Protein AF-A0A2V7TI11-F1 (afdb_monomer_lite)

Sequence (103 aa):
MHWWLPLKASTFTGPIDGLFVAILIITGIAFVLVEVGLIWFIVKYRARPGRKAFYTHGNTQAEVIWTAIPAVTMVALGLISNHYWVQIKGRNSVPPNAYPIAI

Secondary structure (DSSP, 8-state):
--SSS----STTHHHHHHHHHHHHHHHHHHHHHHHHHHHHHHHHS---TT-PPPP----HHHHHHHHHHHHHHHHHHHHHHHHHHHHHHSGGGS-TTPPP---

Structure (mmCIF, N/CA/C/O backbone):
data_AF-A0A2V7TI11-F1
#
_entry.id   AF-A0A2V7TI11-F1
#
loop_
_atom_site.group_PDB
_atom_site.id
_atom_site.type_symbol
_atom_site.label_atom_id
_atom_site.label_alt_id
_atom_site.label_comp_id
_atom_site.label_asym_id
_atom_site.label_entity_id
_atom_site.label_seq_id
_atom_site.pdbx_PDB_ins_code
_atom_site.Cartn_x
_atom_site.Cartn_y
_atom_site.Cartn_z
_atom_site.occupancy
_atom_site.B_iso_or_equiv
_atom_site.auth_seq_id
_atom_site.auth_comp_id
_atom_site.auth_asym_id
_atom_site.auth_atom_id
_atom_site.pdbx_PDB_model_num
ATOM 1 N N . MET A 1 1 ? -11.581 -9.771 -27.885 1.00 49.06 1 MET A N 1
ATOM 2 C CA . MET A 1 1 ? -11.692 -8.645 -26.934 1.00 49.06 1 MET A CA 1
ATOM 3 C C . MET A 1 1 ? -11.121 -9.105 -25.605 1.00 49.06 1 MET A C 1
ATOM 5 O O . MET A 1 1 ? -11.512 -10.174 -25.156 1.00 49.06 1 MET A O 1
ATOM 9 N N . HIS A 1 2 ? -10.174 -8.368 -25.023 1.00 68.69 2 HIS A N 1
ATOM 10 C CA . HIS A 1 2 ? -9.703 -8.626 -23.659 1.00 68.69 2 HIS A CA 1
ATOM 11 C C . HIS A 1 2 ? -10.448 -7.686 -22.708 1.00 68.69 2 HIS A C 1
ATOM 13 O O . HIS A 1 2 ? -10.502 -6.487 -22.954 1.00 68.69 2 HIS A O 1
ATOM 19 N N . TRP A 1 3 ? -11.051 -8.243 -21.658 1.00 79.56 3 TRP A N 1
ATOM 20 C CA . TRP A 1 3 ? -11.857 -7.512 -20.666 1.00 79.56 3 TRP A CA 1
ATOM 21 C C . TRP A 1 3 ? -11.004 -6.766 -19.622 1.00 79.56 3 TRP A C 1
ATOM 23 O O . TRP A 1 3 ? -11.508 -5.910 -18.907 1.00 79.56 3 TRP A O 1
ATOM 33 N N . TRP A 1 4 ? -9.714 -7.094 -19.533 1.00 83.44 4 TRP A N 1
ATOM 34 C CA . TRP A 1 4 ? -8.870 -6.740 -18.394 1.00 83.44 4 TRP A CA 1
ATOM 35 C C . TRP A 1 4 ? -7.777 -5.722 -18.745 1.00 83.44 4 TRP A C 1
ATOM 37 O O . TRP A 1 4 ? -7.865 -4.559 -18.371 1.00 83.44 4 TRP A O 1
ATOM 47 N N . LEU A 1 5 ? -6.753 -6.149 -19.488 1.00 87.62 5 LEU A N 1
ATOM 48 C CA . LEU A 1 5 ? -5.699 -5.286 -20.025 1.00 87.62 5 LEU A CA 1
ATOM 49 C C . LEU A 1 5 ? -5.703 -5.393 -21.555 1.00 87.62 5 LEU A C 1
ATOM 51 O O . LEU A 1 5 ? -6.069 -6.449 -22.089 1.00 87.62 5 LEU A O 1
ATOM 55 N N . PRO A 1 6 ? -5.334 -4.316 -22.271 1.00 88.31 6 PRO A N 1
ATOM 56 C CA . PRO A 1 6 ? -5.243 -4.343 -23.722 1.00 88.31 6 PRO A CA 1
ATOM 57 C C . PRO A 1 6 ? -4.169 -5.332 -24.189 1.00 88.31 6 PRO A C 1
ATOM 59 O O . PRO A 1 6 ? -3.299 -5.762 -23.433 1.00 88.31 6 PRO A O 1
ATOM 62 N N . LEU A 1 7 ? -4.227 -5.690 -25.471 1.00 86.25 7 LEU A N 1
ATOM 63 C CA . LEU A 1 7 ? -3.186 -6.507 -26.087 1.00 86.25 7 LEU A CA 1
ATOM 64 C C . LEU A 1 7 ? -1.832 -5.792 -26.008 1.00 86.25 7 LEU A C 1
ATOM 66 O O . LEU A 1 7 ? -1.745 -4.572 -26.164 1.00 86.25 7 LEU A O 1
ATOM 70 N N . LYS A 1 8 ? -0.766 -6.569 -25.802 1.00 87.94 8 LYS A N 1
ATOM 71 C CA . LYS A 1 8 ? 0.600 -6.046 -25.745 1.00 87.94 8 LYS A CA 1
ATOM 72 C C . LYS A 1 8 ? 0.982 -5.435 -27.092 1.00 87.94 8 LYS A C 1
ATOM 74 O O . LYS A 1 8 ? 1.116 -6.154 -28.075 1.00 87.94 8 LYS A O 1
ATOM 79 N N . ALA A 1 9 ? 1.158 -4.116 -27.114 1.00 86.50 9 ALA A N 1
ATOM 80 C CA . ALA A 1 9 ? 1.480 -3.346 -28.318 1.00 86.50 9 ALA A CA 1
ATOM 81 C C . ALA A 1 9 ? 2.919 -2.798 -28.319 1.00 86.50 9 ALA A C 1
ATOM 83 O O . ALA A 1 9 ? 3.365 -2.227 -29.310 1.00 86.50 9 ALA A O 1
ATOM 84 N N . SER A 1 10 ? 3.653 -2.954 -27.213 1.00 85.62 10 SER A N 1
ATOM 85 C CA . SER A 1 10 ? 5.026 -2.473 -27.061 1.00 85.62 10 SER A CA 1
ATOM 86 C C . SER A 1 10 ? 5.879 -3.467 -26.272 1.00 85.62 10 SER A C 1
ATOM 88 O O . SER A 1 10 ? 5.380 -4.229 -25.441 1.00 85.62 10 SER A O 1
ATOM 90 N N . THR A 1 11 ? 7.194 -3.412 -26.485 1.00 86.81 11 THR A N 1
ATOM 91 C CA . THR A 1 11 ? 8.200 -4.124 -25.682 1.00 86.81 11 THR A CA 1
ATOM 92 C C . THR A 1 11 ? 8.146 -3.731 -24.202 1.00 86.81 11 THR A C 1
ATOM 94 O O . THR A 1 11 ? 8.498 -4.537 -23.344 1.00 86.81 11 THR A O 1
ATOM 97 N N . PHE A 1 12 ? 7.637 -2.537 -23.882 1.00 86.62 12 PHE A N 1
ATOM 98 C CA . PHE A 1 12 ? 7.474 -2.055 -22.507 1.00 86.62 12 PHE A CA 1
ATOM 99 C C . PHE A 1 12 ? 6.201 -2.551 -21.810 1.00 86.62 12 PHE A C 1
ATOM 101 O O . PHE A 1 12 ? 6.073 -2.392 -20.597 1.00 86.62 12 PHE A O 1
ATOM 108 N N . THR A 1 13 ? 5.250 -3.151 -22.534 1.00 88.69 13 THR A N 1
ATOM 109 C CA . THR A 1 13 ? 3.944 -3.502 -21.955 1.00 88.69 13 THR A CA 1
ATOM 110 C C . THR A 1 13 ? 4.059 -4.568 -20.861 1.00 88.69 13 THR A C 1
ATOM 112 O O . THR A 1 13 ? 3.398 -4.467 -19.837 1.00 88.69 13 THR A O 1
ATOM 115 N N . GLY A 1 14 ? 4.951 -5.554 -21.017 1.00 88.38 14 GLY A N 1
ATOM 116 C CA . GLY A 1 14 ? 5.121 -6.631 -20.031 1.00 88.38 14 GLY A CA 1
ATOM 117 C C . GLY A 1 14 ? 5.450 -6.138 -18.611 1.00 88.38 14 GLY A C 1
ATOM 118 O O . GLY A 1 14 ? 4.721 -6.485 -17.682 1.00 88.38 14 GLY A O 1
ATOM 119 N N . PRO A 1 15 ? 6.512 -5.332 -18.428 1.00 89.50 15 PRO A N 1
ATOM 120 C CA . PRO A 1 15 ? 6.851 -4.756 -17.126 1.00 89.50 15 PRO A CA 1
ATOM 121 C C . PRO A 1 15 ? 5.750 -3.880 -16.510 1.00 89.50 15 PRO A C 1
ATOM 123 O O . PRO A 1 15 ? 5.508 -3.964 -15.307 1.00 89.50 15 PRO A O 1
ATOM 126 N N . ILE A 1 16 ? 5.055 -3.077 -17.324 1.00 91.38 16 ILE A N 1
ATOM 127 C CA . ILE A 1 16 ? 3.967 -2.199 -16.859 1.00 91.38 16 ILE A CA 1
ATOM 128 C C . ILE A 1 16 ? 2.783 -3.029 -16.354 1.00 91.38 16 ILE A C 1
ATOM 130 O O . ILE A 1 16 ? 2.309 -2.799 -15.242 1.00 91.38 16 ILE A O 1
ATOM 134 N N . ASP A 1 17 ? 2.343 -4.020 -17.135 1.00 93.00 17 ASP A N 1
ATOM 135 C CA . ASP A 1 17 ? 1.252 -4.921 -16.753 1.00 93.00 17 ASP A CA 1
ATOM 136 C C . ASP A 1 17 ? 1.586 -5.661 -15.450 1.00 93.00 17 ASP A C 1
ATOM 138 O O . ASP A 1 17 ? 0.742 -5.791 -14.563 1.00 93.00 17 ASP A O 1
ATOM 142 N N . GLY A 1 18 ? 2.837 -6.115 -15.309 1.00 92.06 18 GLY A N 1
ATOM 143 C CA . GLY A 1 18 ? 3.322 -6.779 -14.100 1.00 92.06 18 GLY A CA 1
ATOM 144 C C . GLY A 1 18 ? 3.266 -5.875 -12.869 1.00 92.06 18 GLY A C 1
ATOM 145 O O . GLY A 1 18 ? 2.752 -6.290 -11.828 1.00 92.06 18 GLY A O 1
ATOM 146 N N . LEU A 1 19 ? 3.734 -4.628 -12.988 1.00 94.00 19 LEU A N 1
ATOM 147 C CA . LEU A 1 19 ? 3.658 -3.649 -11.902 1.00 94.00 19 LEU A CA 1
ATOM 148 C C . LEU A 1 19 ? 2.203 -3.325 -11.536 1.00 94.00 19 LEU A C 1
ATOM 150 O O . LEU A 1 19 ? 1.871 -3.267 -10.353 1.00 94.00 19 LEU A O 1
ATOM 154 N N . PHE A 1 20 ? 1.326 -3.166 -12.529 1.00 93.88 20 PHE A N 1
ATOM 155 C CA . PHE A 1 20 ? -0.101 -2.948 -12.302 1.00 93.88 20 PHE A CA 1
ATOM 156 C C . PHE A 1 20 ? -0.733 -4.102 -11.512 1.00 93.88 20 PHE A C 1
ATOM 158 O O . PHE A 1 20 ? -1.385 -3.869 -10.494 1.00 93.88 20 PHE A O 1
ATOM 165 N N . VAL A 1 21 ? -0.500 -5.350 -11.933 1.00 94.38 21 VAL A N 1
ATOM 166 C CA . VAL A 1 21 ? -1.032 -6.536 -11.244 1.00 94.38 21 VAL A CA 1
ATOM 167 C C . VAL A 1 21 ? -0.469 -6.652 -9.827 1.00 94.38 21 VAL A C 1
ATOM 169 O O . VAL A 1 21 ? -1.217 -6.969 -8.904 1.00 94.38 21 VAL A O 1
ATOM 172 N N . ALA A 1 22 ? 0.813 -6.344 -9.616 1.00 95.38 22 ALA A N 1
ATOM 173 C CA . ALA A 1 22 ? 1.408 -6.335 -8.282 1.00 95.38 22 ALA A CA 1
ATOM 174 C C . ALA A 1 22 ? 0.718 -5.321 -7.353 1.00 95.38 22 ALA A C 1
ATOM 176 O O . ALA A 1 22 ? 0.326 -5.676 -6.242 1.00 95.38 22 ALA A O 1
ATOM 177 N N . ILE A 1 23 ? 0.507 -4.083 -7.817 1.00 96.38 23 ILE A N 1
ATOM 178 C CA . ILE A 1 23 ? -0.209 -3.047 -7.055 1.00 96.38 23 ILE A CA 1
ATOM 179 C C . ILE A 1 23 ? -1.638 -3.503 -6.744 1.00 96.38 23 ILE A C 1
ATOM 181 O O . ILE A 1 23 ? -2.096 -3.365 -5.608 1.00 96.38 23 ILE A O 1
ATOM 185 N N . LEU A 1 24 ? -2.332 -4.078 -7.727 1.00 96.31 24 LEU A N 1
ATOM 186 C CA . LEU A 1 24 ? -3.697 -4.569 -7.560 1.00 96.31 24 LEU A CA 1
ATOM 187 C C . LEU A 1 24 ? -3.783 -5.680 -6.506 1.00 96.31 24 LEU A C 1
ATOM 189 O O . LEU A 1 24 ? -4.681 -5.663 -5.672 1.00 96.31 24 LEU A O 1
ATOM 193 N N . ILE A 1 25 ? -2.839 -6.624 -6.503 1.00 97.31 25 ILE A N 1
ATOM 194 C CA . ILE A 1 25 ? -2.794 -7.696 -5.501 1.00 97.31 25 ILE A CA 1
ATOM 195 C C . ILE A 1 25 ? -2.508 -7.121 -4.111 1.00 97.31 25 ILE A C 1
ATOM 197 O O . ILE A 1 25 ? -3.213 -7.453 -3.162 1.00 97.31 25 ILE A O 1
ATOM 201 N N . ILE A 1 26 ? -1.510 -6.240 -3.979 1.00 96.50 26 ILE A N 1
ATOM 202 C CA . ILE A 1 26 ? -1.136 -5.634 -2.690 1.00 96.50 26 ILE A CA 1
ATOM 203 C C . ILE A 1 26 ? -2.320 -4.862 -2.094 1.00 96.50 26 ILE A C 1
ATOM 205 O O . ILE A 1 26 ? -2.683 -5.062 -0.934 1.00 96.50 26 ILE A O 1
ATOM 209 N N . THR A 1 27 ? -2.949 -4.003 -2.896 1.00 96.44 27 THR A N 1
ATOM 210 C CA . THR A 1 27 ? -4.113 -3.215 -2.467 1.00 96.44 27 THR A CA 1
ATOM 211 C C . THR A 1 27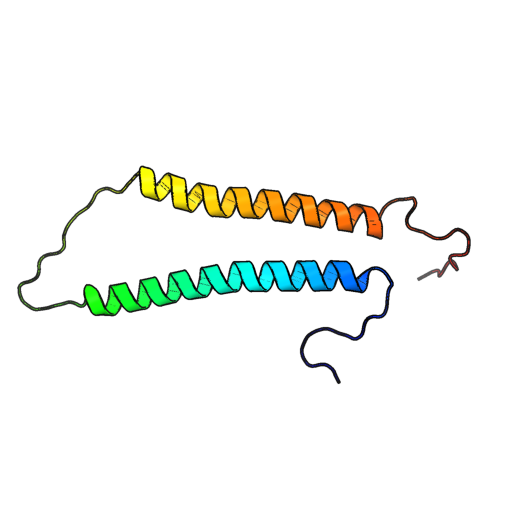 ? -5.339 -4.091 -2.222 1.00 96.44 27 THR A C 1
ATOM 213 O O . THR A 1 27 ? -6.048 -3.871 -1.244 1.00 96.44 27 THR A O 1
ATOM 216 N N . GLY A 1 28 ? -5.553 -5.129 -3.033 1.00 97.88 28 GLY A N 1
ATOM 217 C CA . GLY A 1 28 ? -6.622 -6.108 -2.843 1.00 97.88 28 GLY A CA 1
ATOM 218 C C . GLY A 1 28 ? -6.493 -6.885 -1.531 1.00 97.88 28 GLY A C 1
ATOM 219 O O . GLY A 1 28 ? -7.481 -7.044 -0.818 1.00 97.88 28 GLY A O 1
ATOM 220 N N . ILE A 1 29 ? -5.280 -7.307 -1.157 1.00 97.81 29 ILE A N 1
ATOM 221 C CA . ILE A 1 29 ? -5.020 -7.947 0.142 1.00 97.81 29 ILE A CA 1
ATOM 222 C C . ILE A 1 29 ? -5.340 -6.979 1.283 1.00 97.81 29 ILE A C 1
ATOM 224 O O . ILE A 1 29 ? -6.049 -7.352 2.217 1.00 97.81 29 ILE A O 1
ATOM 228 N N . ALA A 1 30 ? -4.858 -5.735 1.205 1.00 96.31 30 ALA A N 1
ATOM 229 C CA . ALA A 1 30 ? -5.134 -4.724 2.224 1.00 96.31 30 ALA A CA 1
ATOM 230 C C . ALA A 1 30 ? -6.642 -4.462 2.373 1.00 96.31 30 ALA A C 1
ATOM 232 O O . ALA A 1 30 ? -7.151 -4.430 3.492 1.00 96.31 30 ALA A O 1
ATOM 233 N N . PHE A 1 31 ? -7.361 -4.348 1.254 1.00 97.94 31 PHE A N 1
ATOM 234 C CA . PHE A 1 31 ? -8.811 -4.186 1.229 1.00 97.94 31 PHE A CA 1
ATOM 235 C C . PHE A 1 31 ? -9.521 -5.350 1.928 1.00 97.94 31 PHE A C 1
ATOM 237 O O . PHE A 1 31 ? -10.277 -5.129 2.870 1.00 97.94 31 PHE A O 1
ATOM 244 N N . VAL A 1 32 ? -9.223 -6.595 1.543 1.00 98.44 32 VAL A N 1
ATOM 245 C CA . VAL A 1 32 ? -9.841 -7.781 2.156 1.00 98.44 32 VAL A CA 1
ATOM 246 C C . VAL A 1 32 ? -9.547 -7.856 3.656 1.00 98.44 32 VAL A C 1
ATOM 248 O O . VAL A 1 32 ? -10.450 -8.157 4.432 1.00 98.44 32 VAL A O 1
ATOM 251 N N . LEU A 1 33 ? -8.319 -7.555 4.092 1.00 97.31 33 LEU A N 1
ATOM 252 C CA . LEU A 1 33 ? -7.965 -7.547 5.516 1.00 97.31 33 LEU A CA 1
ATOM 253 C C . LEU A 1 33 ? -8.787 -6.524 6.311 1.00 97.31 33 LEU A C 1
ATOM 255 O O . LEU A 1 33 ? -9.274 -6.844 7.397 1.00 97.31 33 LEU A O 1
ATOM 259 N N . VAL A 1 34 ? -8.962 -5.317 5.768 1.00 97.00 34 VAL A N 1
ATOM 260 C CA . VAL A 1 34 ? -9.761 -4.260 6.402 1.00 97.00 34 VAL A CA 1
ATOM 261 C C . VAL A 1 34 ? -11.237 -4.647 6.452 1.00 97.00 34 VAL A C 1
ATOM 263 O O . VAL A 1 34 ? -11.837 -4.564 7.520 1.00 97.00 34 VAL A O 1
ATOM 266 N N . GLU A 1 35 ? -11.811 -5.127 5.349 1.00 98.25 35 GLU A N 1
ATOM 267 C CA . GLU A 1 35 ? -13.224 -5.522 5.286 1.00 98.25 35 GLU A CA 1
ATOM 268 C C . GLU A 1 35 ? -13.537 -6.703 6.211 1.00 98.25 35 GLU A C 1
ATOM 270 O O . GLU A 1 35 ? -14.510 -6.678 6.966 1.00 98.25 35 GLU A O 1
ATOM 275 N N . VAL A 1 36 ? -12.677 -7.727 6.231 1.00 98.44 36 VAL A N 1
ATOM 276 C CA . VAL A 1 36 ? -12.817 -8.859 7.159 1.00 98.44 36 VAL A CA 1
ATOM 277 C C . VAL A 1 36 ? -12.719 -8.379 8.606 1.00 98.44 36 VAL A C 1
ATOM 279 O O . VAL A 1 36 ? -13.533 -8.785 9.437 1.00 98.44 36 VAL A O 1
ATOM 282 N N . GLY A 1 37 ? -11.766 -7.493 8.916 1.00 97.50 37 GLY A N 1
ATOM 283 C CA . GLY A 1 37 ? -11.630 -6.893 10.243 1.00 97.50 37 GLY A CA 1
ATOM 284 C C . GLY A 1 37 ? -12.865 -6.088 10.656 1.00 97.50 37 GLY A C 1
ATOM 285 O O . GLY A 1 37 ? -13.348 -6.228 11.781 1.00 97.50 37 GLY A O 1
ATOM 286 N N . LEU A 1 38 ? -13.422 -5.305 9.731 1.00 97.50 38 LEU A N 1
ATOM 287 C CA . LEU A 1 38 ? -14.629 -4.513 9.940 1.00 97.50 38 LEU A CA 1
ATOM 288 C C . LEU A 1 38 ? -15.841 -5.408 10.220 1.00 97.50 38 LEU A C 1
ATOM 290 O O . LEU A 1 38 ? -16.514 -5.232 11.237 1.00 97.50 38 LEU A O 1
ATOM 294 N N . ILE A 1 39 ? -16.091 -6.404 9.365 1.00 98.19 39 ILE A N 1
ATOM 295 C CA . ILE A 1 39 ? -17.181 -7.374 9.543 1.00 98.19 39 ILE A CA 1
ATOM 296 C C . ILE A 1 39 ? -17.017 -8.109 10.878 1.00 98.19 39 ILE A C 1
ATOM 298 O O . ILE A 1 39 ? -17.983 -8.257 11.635 1.00 98.19 39 ILE A O 1
ATOM 302 N N . TRP A 1 40 ? -15.791 -8.522 11.211 1.00 97.88 40 TRP A N 1
ATOM 303 C CA . TRP A 1 40 ? -15.493 -9.172 12.482 1.00 97.88 40 TRP A CA 1
ATOM 304 C C . TRP A 1 40 ? -15.817 -8.265 13.675 1.00 97.88 40 TRP A C 1
ATOM 306 O O . TRP A 1 40 ? -16.504 -8.711 14.597 1.00 97.88 40 TRP A O 1
ATOM 316 N N . PHE A 1 41 ? -15.407 -6.991 13.656 1.00 94.94 41 PHE A N 1
ATOM 317 C CA . PHE A 1 41 ? -15.734 -6.034 14.719 1.00 94.94 41 PHE A CA 1
ATOM 318 C C . PHE A 1 41 ? -17.239 -5.785 14.839 1.00 94.94 41 PHE A C 1
ATOM 320 O O . PHE A 1 41 ? -17.752 -5.785 15.960 1.00 94.94 41 PHE A O 1
ATOM 327 N N . ILE A 1 42 ? -17.958 -5.641 13.722 1.00 95.56 42 ILE A N 1
ATOM 328 C CA . ILE A 1 42 ? -19.416 -5.456 13.720 1.00 95.56 42 ILE A CA 1
ATOM 329 C C . ILE A 1 42 ? -20.104 -6.625 14.431 1.00 95.56 42 ILE A C 1
ATOM 331 O O . ILE A 1 42 ? -20.963 -6.410 15.285 1.00 95.56 42 ILE A O 1
ATOM 335 N N . VAL A 1 43 ? -19.719 -7.867 14.124 1.00 95.38 43 VAL A N 1
ATOM 336 C CA . VAL A 1 43 ? -20.332 -9.060 14.729 1.00 95.38 43 VAL A CA 1
ATOM 337 C C . VAL A 1 43 ? -19.896 -9.242 16.186 1.00 95.38 43 VAL A C 1
ATOM 339 O O . VAL A 1 43 ? -20.729 -9.514 17.057 1.00 95.38 43 VAL A O 1
ATOM 342 N N . LYS A 1 44 ? -18.599 -9.085 16.473 1.00 92.19 44 LYS A N 1
ATOM 343 C CA . LYS A 1 44 ? -18.009 -9.324 17.798 1.00 92.19 44 LYS A CA 1
ATOM 344 C C . LYS A 1 44 ? -18.455 -8.293 18.833 1.00 92.19 44 LYS A C 1
ATOM 346 O O . LYS A 1 44 ? -18.744 -8.673 19.970 1.00 92.19 44 LYS A O 1
ATOM 351 N N . TYR A 1 45 ? -18.506 -7.020 18.445 1.00 91.31 45 TYR A N 1
ATOM 352 C CA . TYR A 1 45 ? -18.800 -5.886 19.325 1.00 91.31 45 TYR A CA 1
ATOM 353 C C . TYR A 1 45 ? -20.203 -5.303 19.117 1.00 91.31 45 TYR A C 1
ATOM 355 O O . TYR A 1 45 ? -20.494 -4.217 19.614 1.00 91.31 45 TYR A O 1
ATOM 363 N N . ARG A 1 46 ? -21.101 -6.033 18.438 1.00 91.25 46 ARG A N 1
ATOM 364 C CA . ARG A 1 46 ? -22.515 -5.655 18.308 1.00 91.25 46 ARG A CA 1
ATOM 365 C C . ARG A 1 46 ? -23.124 -5.327 19.673 1.00 91.25 46 ARG A C 1
ATOM 367 O O . ARG A 1 46 ? -22.948 -6.089 20.629 1.00 91.25 46 ARG A O 1
ATOM 374 N N . ALA A 1 47 ? -23.895 -4.242 19.736 1.00 89.06 47 ALA A N 1
ATOM 375 C CA . ALA A 1 47 ? -24.578 -3.805 20.949 1.00 89.06 47 ALA A CA 1
ATOM 376 C C . ALA A 1 47 ? -25.437 -4.927 21.562 1.00 89.06 47 ALA A C 1
ATOM 378 O O . ALA A 1 47 ? -26.158 -5.646 20.864 1.00 89.06 47 ALA A O 1
ATOM 379 N N . ARG A 1 48 ? -25.347 -5.077 22.888 1.00 88.19 48 ARG A N 1
ATOM 380 C CA . ARG A 1 48 ? -26.157 -6.005 23.687 1.00 88.19 48 ARG A CA 1
ATOM 381 C C . ARG A 1 48 ? -26.596 -5.315 24.980 1.00 88.19 48 ARG A C 1
ATOM 383 O O . ARG A 1 48 ? -25.796 -4.556 25.537 1.00 88.19 48 ARG A O 1
ATOM 390 N N . PRO A 1 49 ? -27.811 -5.593 25.484 1.00 88.31 49 PRO A N 1
ATOM 391 C CA . PRO A 1 49 ? -28.269 -5.055 26.761 1.00 88.31 49 PRO A CA 1
ATOM 392 C C . PRO A 1 49 ? -27.261 -5.335 27.883 1.00 88.31 49 PRO A C 1
ATOM 394 O O . PRO A 1 49 ? -26.734 -6.441 27.991 1.00 88.31 49 PRO A O 1
ATOM 397 N N . GLY A 1 50 ? -26.958 -4.319 28.694 1.00 83.75 50 GLY A N 1
ATOM 398 C CA . GLY A 1 50 ? -26.050 -4.434 29.842 1.00 83.75 50 GLY A CA 1
ATOM 399 C C . GLY A 1 50 ? -24.546 -4.406 29.527 1.00 83.75 50 GLY A C 1
ATOM 400 O O . GLY A 1 50 ? -23.740 -4.426 30.457 1.00 83.75 50 GLY A O 1
ATOM 401 N N . ARG A 1 51 ? -24.124 -4.323 28.256 1.00 83.88 51 ARG A N 1
ATOM 402 C CA . ARG A 1 51 ? -22.699 -4.222 27.891 1.00 83.88 51 ARG A CA 1
ATOM 403 C C . ARG A 1 51 ? -22.258 -2.754 27.831 1.00 83.88 51 ARG A C 1
ATOM 405 O O . ARG A 1 51 ? -22.706 -2.013 26.964 1.00 83.88 51 ARG A O 1
ATOM 412 N N . LYS A 1 52 ? -21.359 -2.340 28.731 1.00 83.31 52 LYS A N 1
ATOM 413 C CA . LYS A 1 52 ? -20.708 -1.018 28.677 1.00 83.31 52 LYS A CA 1
ATOM 414 C C . LYS A 1 52 ? -19.515 -1.038 27.716 1.00 83.31 52 LYS A C 1
ATOM 416 O O . LYS A 1 52 ? -18.841 -2.062 27.594 1.00 83.31 52 LYS A O 1
ATOM 421 N N . ALA A 1 53 ? -19.269 0.084 27.041 1.00 82.94 53 ALA A N 1
ATOM 422 C CA . ALA A 1 53 ? -18.107 0.255 26.174 1.00 82.94 53 ALA A CA 1
ATOM 423 C C . ALA A 1 53 ? -16.809 0.257 26.999 1.00 82.94 53 ALA A C 1
ATOM 425 O O . ALA A 1 53 ? -16.769 0.800 28.103 1.00 82.94 53 ALA A O 1
ATOM 426 N N . PHE A 1 54 ? -15.759 -0.361 26.459 1.00 83.56 54 PHE A N 1
ATOM 427 C CA . PHE A 1 54 ? -14.416 -0.285 27.025 1.00 83.56 54 PHE A CA 1
ATOM 428 C C . PHE A 1 54 ? -13.682 0.900 26.393 1.00 83.56 54 PHE A C 1
ATOM 430 O O . PHE A 1 54 ? -13.578 0.965 25.169 1.00 83.56 54 PHE A O 1
ATOM 437 N N . TYR A 1 55 ? -13.182 1.821 27.215 1.00 83.12 55 TYR A N 1
ATOM 438 C CA . TYR A 1 55 ? -12.402 2.966 26.750 1.00 83.12 55 TYR A CA 1
ATOM 439 C C . TYR A 1 55 ? -10.916 2.606 26.749 1.00 83.12 55 TYR A C 1
ATOM 441 O O . TYR A 1 55 ? -10.354 2.265 27.788 1.00 83.12 55 TYR A O 1
ATOM 449 N N . THR A 1 56 ? -10.282 2.689 25.582 1.00 86.62 56 THR A N 1
ATOM 450 C CA . THR A 1 56 ? -8.831 2.556 25.418 1.00 86.62 56 THR A CA 1
ATOM 451 C C . THR A 1 56 ? -8.282 3.832 24.787 1.00 86.62 56 THR A C 1
ATOM 453 O O . THR A 1 56 ? -8.938 4.413 23.926 1.00 86.62 56 THR A O 1
ATOM 456 N N . HIS A 1 57 ? -7.109 4.283 25.234 1.00 82.81 57 HIS A N 1
ATOM 457 C CA . HIS A 1 57 ? -6.511 5.556 24.805 1.00 82.81 57 HIS A CA 1
ATOM 458 C C . HIS A 1 57 ? -5.648 5.436 23.539 1.00 82.81 57 HIS A C 1
ATOM 460 O O . HIS A 1 57 ? -5.241 6.452 22.991 1.00 82.81 57 HIS A O 1
ATOM 466 N N . GLY A 1 58 ? -5.392 4.219 23.059 1.00 85.69 58 GLY A N 1
ATOM 467 C CA . GLY A 1 58 ? -4.568 3.967 21.876 1.00 85.69 58 GLY A CA 1
ATOM 468 C C . GLY A 1 58 ? -3.531 2.882 22.127 1.00 85.69 58 GLY A C 1
ATOM 469 O O . GLY A 1 58 ? -3.381 2.383 23.245 1.00 85.69 58 GLY A O 1
ATOM 470 N N . ASN A 1 59 ? -2.835 2.487 21.067 1.00 93.50 59 ASN A N 1
ATOM 471 C CA . ASN A 1 59 ? -1.726 1.546 21.152 1.00 93.50 59 ASN A CA 1
ATOM 472 C C . ASN A 1 59 ? -0.620 2.022 20.215 1.00 93.50 59 ASN A C 1
ATOM 474 O O . ASN A 1 59 ? -0.638 1.720 19.023 1.00 93.50 59 ASN A O 1
ATOM 478 N N . THR A 1 60 ? 0.371 2.708 20.783 1.00 95.25 60 THR A N 1
ATOM 479 C CA . THR A 1 60 ? 1.504 3.269 20.039 1.00 95.25 60 THR A CA 1
ATOM 480 C C . THR A 1 60 ? 2.252 2.215 19.222 1.00 95.25 60 THR A C 1
ATOM 482 O O . THR A 1 60 ? 2.701 2.495 18.115 1.00 95.25 60 THR A O 1
ATOM 485 N N . GLN A 1 61 ? 2.365 0.979 19.718 1.00 94.81 61 GLN A N 1
ATOM 486 C CA . GLN A 1 61 ? 3.025 -0.091 18.968 1.00 94.81 61 GLN A CA 1
ATOM 487 C C . GLN A 1 61 ? 2.226 -0.456 17.711 1.00 94.81 61 GLN A C 1
ATOM 489 O O . GLN A 1 61 ? 2.803 -0.611 16.637 1.00 94.81 61 GLN A O 1
ATOM 494 N N . ALA A 1 62 ? 0.902 -0.566 17.833 1.00 93.38 62 ALA A N 1
ATOM 495 C CA . ALA A 1 62 ? 0.037 -0.841 16.694 1.00 93.38 62 ALA A CA 1
ATOM 496 C C . ALA A 1 62 ? 0.057 0.329 15.694 1.00 93.38 62 ALA A C 1
ATOM 498 O O . ALA A 1 62 ? 0.206 0.097 14.494 1.00 93.38 62 ALA A O 1
ATOM 499 N N . GLU A 1 63 ? 0.033 1.563 16.205 1.00 95.56 63 GLU A N 1
ATOM 500 C CA . GLU A 1 63 ? 0.148 2.804 15.430 1.00 95.56 63 GLU A CA 1
ATOM 501 C C . GLU A 1 63 ? 1.392 2.855 14.554 1.00 95.56 63 GLU A C 1
ATOM 503 O O . GLU A 1 63 ? 1.315 3.140 13.355 1.00 95.56 63 GLU A O 1
ATOM 508 N N . VAL A 1 64 ? 2.542 2.515 15.129 1.00 97.50 64 VAL A N 1
ATOM 509 C CA . VAL A 1 64 ? 3.804 2.465 14.393 1.00 97.50 64 VAL A CA 1
ATOM 510 C C . VAL A 1 64 ? 3.764 1.383 13.315 1.00 97.50 64 VAL A C 1
ATOM 512 O O . VAL A 1 64 ? 4.161 1.647 12.181 1.00 97.50 64 VAL A O 1
ATOM 515 N N . ILE A 1 65 ? 3.249 0.189 13.623 1.00 96.44 65 ILE A N 1
ATOM 516 C CA . ILE A 1 65 ? 3.197 -0.931 12.672 1.00 96.44 65 ILE A CA 1
ATOM 517 C C . ILE A 1 65 ? 2.335 -0.576 11.457 1.00 96.44 65 ILE A C 1
ATOM 519 O O . ILE A 1 65 ? 2.798 -0.692 10.319 1.00 96.44 65 ILE A O 1
ATOM 523 N N . TRP A 1 66 ? 1.101 -0.112 11.674 1.00 93.81 66 TRP A N 1
ATOM 524 C CA . TRP A 1 66 ? 0.192 0.181 10.564 1.00 93.81 66 TRP A CA 1
ATOM 525 C C . TRP A 1 66 ? 0.567 1.439 9.782 1.00 93.81 66 TRP A C 1
ATOM 527 O O . TRP A 1 66 ? 0.045 1.636 8.693 1.00 93.81 66 TRP A O 1
ATOM 537 N N . THR A 1 67 ? 1.454 2.287 10.304 1.00 96.50 67 THR A N 1
ATOM 538 C CA . THR A 1 67 ? 1.982 3.455 9.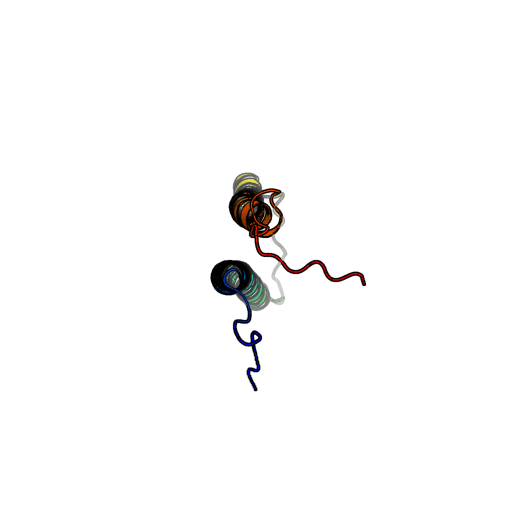580 1.00 96.50 67 THR A CA 1
ATOM 539 C C . THR A 1 67 ? 3.229 3.084 8.779 1.00 96.50 67 THR A C 1
ATOM 541 O O . THR A 1 67 ? 3.382 3.487 7.625 1.00 96.50 67 THR A O 1
ATOM 544 N N . ALA A 1 68 ? 4.107 2.263 9.360 1.00 97.56 68 ALA A N 1
ATOM 545 C CA . ALA A 1 68 ? 5.328 1.808 8.709 1.00 97.56 68 ALA A CA 1
ATOM 546 C C . ALA A 1 68 ? 5.041 0.905 7.503 1.00 97.56 68 ALA A C 1
ATOM 548 O O . ALA A 1 68 ? 5.688 1.057 6.468 1.00 97.56 68 ALA A O 1
ATOM 549 N N . ILE A 1 69 ? 4.062 -0.003 7.602 1.00 96.38 69 ILE A N 1
ATOM 550 C CA . ILE A 1 69 ? 3.732 -0.935 6.512 1.00 96.38 69 ILE A CA 1
ATOM 551 C C . ILE A 1 69 ? 3.356 -0.185 5.213 1.00 96.38 69 ILE A C 1
ATOM 553 O O . ILE A 1 69 ? 4.004 -0.434 4.189 1.00 96.38 69 ILE A O 1
ATOM 557 N N . PRO A 1 70 ? 2.391 0.761 5.203 1.00 94.62 70 PRO A N 1
ATOM 558 C CA . PRO A 1 70 ? 2.079 1.556 4.016 1.00 94.62 70 PRO A CA 1
ATOM 559 C C . PRO A 1 70 ? 3.255 2.401 3.531 1.00 94.62 70 PRO A C 1
ATOM 561 O O . PRO A 1 70 ? 3.495 2.466 2.327 1.00 94.62 70 PRO A O 1
ATOM 564 N N . ALA A 1 71 ? 4.016 3.012 4.446 1.00 97.50 71 ALA A N 1
ATOM 565 C CA . ALA A 1 71 ? 5.156 3.851 4.087 1.00 97.50 71 ALA A CA 1
ATOM 566 C C . ALA A 1 71 ? 6.237 3.057 3.334 1.00 97.50 71 ALA A C 1
ATOM 568 O O . ALA A 1 71 ? 6.650 3.449 2.243 1.00 97.50 71 ALA A O 1
ATOM 569 N N . VAL A 1 72 ? 6.647 1.901 3.867 1.00 97.81 72 VAL A N 1
ATOM 570 C CA . VAL A 1 72 ? 7.635 1.017 3.227 1.00 97.81 72 VAL A CA 1
ATOM 571 C C . VAL A 1 72 ? 7.116 0.494 1.888 1.00 97.81 72 VAL A C 1
ATOM 573 O O . VAL A 1 72 ? 7.851 0.496 0.900 1.00 97.81 72 VAL A O 1
ATOM 576 N N . THR A 1 73 ? 5.841 0.103 1.829 1.00 96.31 73 THR A N 1
ATOM 577 C CA . THR A 1 73 ? 5.202 -0.372 0.592 1.00 96.31 73 THR A CA 1
ATOM 578 C C . THR A 1 73 ? 5.235 0.702 -0.499 1.00 96.31 73 THR A C 1
ATOM 580 O O . THR A 1 73 ? 5.599 0.412 -1.639 1.00 96.31 73 THR A O 1
ATOM 583 N N . MET A 1 74 ? 4.919 1.954 -0.155 1.00 96.81 74 MET A N 1
ATOM 584 C CA . MET A 1 74 ? 4.972 3.081 -1.090 1.00 96.81 74 MET A CA 1
ATOM 585 C C . MET A 1 74 ? 6.387 3.360 -1.588 1.00 96.81 74 MET A C 1
ATOM 587 O O . MET A 1 74 ? 6.577 3.538 -2.790 1.00 96.81 74 MET A O 1
ATOM 591 N N . VAL A 1 75 ? 7.384 3.353 -0.700 1.00 98.00 75 VAL A N 1
ATOM 592 C CA . VAL A 1 75 ? 8.786 3.554 -1.095 1.00 98.00 75 VAL A CA 1
ATOM 593 C C . VAL A 1 75 ? 9.234 2.455 -2.059 1.00 98.00 75 VAL A C 1
ATOM 595 O O . VAL A 1 75 ? 9.775 2.759 -3.121 1.00 98.00 75 VAL A O 1
ATOM 598 N N . ALA A 1 76 ? 8.959 1.186 -1.746 1.00 96.69 76 ALA A N 1
ATOM 599 C CA . ALA A 1 76 ? 9.338 0.061 -2.597 1.00 96.69 76 ALA A CA 1
ATOM 600 C C . ALA A 1 76 ? 8.695 0.144 -3.994 1.00 96.69 76 ALA A C 1
ATOM 602 O O . ALA A 1 76 ? 9.392 0.054 -5.007 1.00 96.69 76 ALA A O 1
ATOM 603 N N . LEU A 1 77 ? 7.379 0.379 -4.061 1.00 96.56 77 LEU A N 1
ATOM 604 C CA . LEU A 1 77 ? 6.661 0.529 -5.330 1.00 96.56 77 LEU A CA 1
ATOM 605 C C . LEU A 1 77 ? 7.132 1.757 -6.118 1.00 96.56 77 LEU A C 1
ATOM 607 O O . LEU A 1 77 ? 7.263 1.685 -7.339 1.00 96.56 77 LEU A O 1
ATOM 611 N N . GLY A 1 78 ? 7.424 2.864 -5.433 1.00 96.62 78 GLY A N 1
ATOM 612 C CA . GLY A 1 78 ? 7.935 4.087 -6.045 1.00 96.62 78 GLY A CA 1
ATOM 613 C C . GLY A 1 78 ? 9.290 3.882 -6.720 1.00 96.62 78 GLY A C 1
ATOM 614 O O . GLY A 1 78 ? 9.477 4.309 -7.858 1.00 96.62 78 GLY A O 1
ATOM 615 N N . LEU A 1 79 ? 10.211 3.167 -6.068 1.00 97.06 79 LEU A N 1
ATOM 616 C CA . LEU A 1 79 ? 11.522 2.846 -6.639 1.00 97.06 79 LEU A CA 1
ATOM 617 C C . LEU A 1 79 ? 11.403 1.967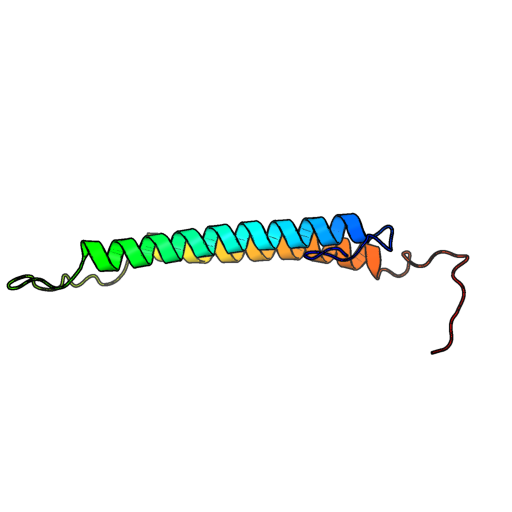 -7.894 1.00 97.06 79 LEU A C 1
ATOM 619 O O . LEU A 1 79 ? 12.046 2.254 -8.906 1.00 97.06 79 LEU A O 1
ATOM 623 N N . ILE A 1 80 ? 10.545 0.942 -7.856 1.00 95.38 80 ILE A N 1
ATOM 624 C CA . ILE A 1 80 ? 10.290 0.055 -9.005 1.00 95.38 80 ILE A CA 1
ATOM 625 C C . ILE A 1 80 ? 9.633 0.833 -10.154 1.00 95.38 80 ILE A C 1
ATOM 627 O O . ILE A 1 80 ? 10.064 0.739 -11.302 1.00 95.38 80 ILE A O 1
ATOM 631 N N . SER A 1 81 ? 8.620 1.644 -9.847 1.00 94.75 81 SER A N 1
ATOM 632 C CA . SER A 1 81 ? 7.924 2.475 -10.832 1.00 94.75 81 SER A CA 1
ATOM 633 C C . 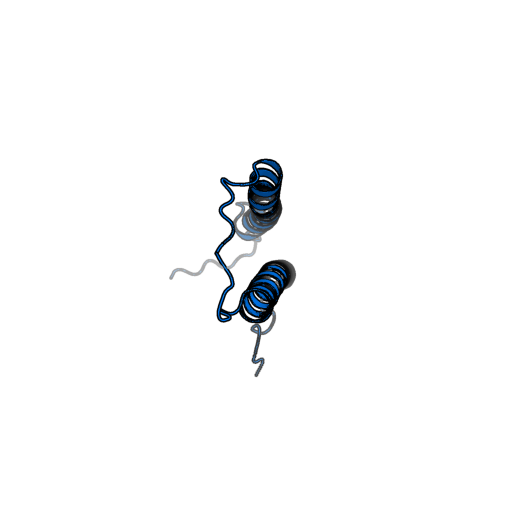SER A 1 81 ? 8.876 3.461 -11.510 1.00 94.75 81 SER A C 1
ATOM 635 O O . SER A 1 81 ? 8.904 3.561 -12.737 1.00 94.75 81 SER A O 1
ATOM 637 N N . ASN A 1 82 ? 9.732 4.128 -10.731 1.00 95.00 82 ASN A N 1
ATOM 638 C CA . ASN A 1 82 ? 10.728 5.054 -11.259 1.00 95.00 82 ASN A CA 1
ATOM 639 C C . ASN A 1 82 ? 11.739 4.356 -12.184 1.00 95.00 82 ASN A C 1
ATOM 641 O O . ASN A 1 82 ? 12.109 4.909 -13.219 1.00 95.00 82 ASN A O 1
ATOM 645 N N . HIS A 1 83 ? 12.157 3.130 -11.856 1.00 92.81 83 HIS A N 1
ATOM 646 C CA . HIS A 1 83 ? 13.034 2.345 -12.724 1.00 92.81 83 HIS A CA 1
ATOM 647 C C . HIS A 1 83 ? 12.412 2.116 -14.112 1.00 92.81 83 HIS A C 1
ATOM 649 O O . HIS A 1 83 ? 13.059 2.389 -15.126 1.00 92.81 83 HIS A O 1
ATOM 655 N N . TYR A 1 84 ? 11.143 1.702 -14.174 1.00 91.88 84 TYR A N 1
ATOM 656 C CA . TYR A 1 84 ? 10.444 1.535 -15.453 1.00 91.88 84 TYR A CA 1
ATOM 657 C C . TYR A 1 84 ? 10.190 2.863 -16.165 1.00 91.88 84 TYR A C 1
ATOM 659 O O . TYR A 1 8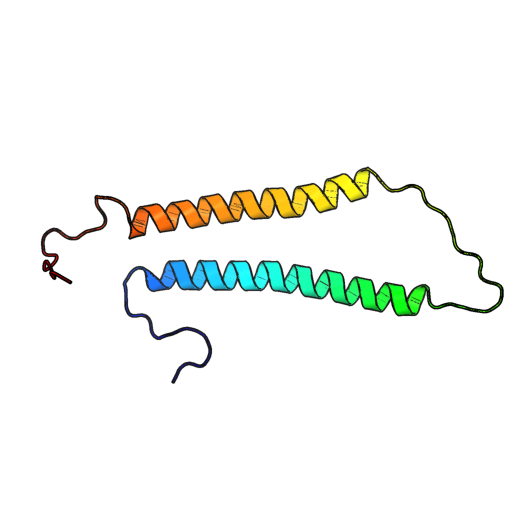4 ? 10.354 2.948 -17.380 1.00 91.88 84 TYR A O 1
ATOM 667 N N . TRP A 1 85 ? 9.860 3.925 -15.429 1.00 91.44 85 TRP A N 1
ATOM 668 C CA . TRP A 1 85 ? 9.689 5.260 -16.001 1.00 91.44 85 TRP A CA 1
ATOM 669 C C . TRP A 1 85 ? 10.940 5.725 -16.752 1.00 91.44 85 TRP A C 1
ATOM 671 O O . TRP A 1 85 ? 10.847 6.178 -17.894 1.00 91.44 85 TRP A O 1
ATOM 681 N N . VAL A 1 86 ? 12.117 5.567 -16.142 1.00 91.62 86 VAL A N 1
ATOM 682 C CA . VAL A 1 86 ? 13.399 5.936 -16.758 1.00 91.62 86 VAL A CA 1
ATOM 683 C C . VAL A 1 86 ? 13.707 5.071 -17.982 1.00 91.62 86 VAL A C 1
ATOM 685 O O . VAL A 1 86 ? 14.223 5.595 -18.964 1.00 91.62 86 VAL A O 1
ATOM 688 N N . GLN A 1 87 ? 13.361 3.782 -17.970 1.00 88.06 87 GLN A N 1
ATOM 689 C CA . GLN A 1 87 ? 13.544 2.904 -19.133 1.00 88.06 87 GLN A CA 1
ATOM 690 C C . GLN A 1 87 ? 12.643 3.261 -20.319 1.00 88.06 87 GLN A C 1
ATOM 692 O O . GLN A 1 87 ? 13.030 3.038 -21.461 1.00 88.06 87 GLN A O 1
ATOM 697 N N . ILE A 1 88 ? 11.443 3.785 -20.056 1.00 88.69 88 ILE A N 1
ATOM 698 C CA . ILE A 1 88 ? 10.461 4.110 -21.097 1.00 88.69 88 ILE A CA 1
ATOM 699 C C . ILE A 1 88 ? 10.686 5.524 -21.645 1.00 88.69 88 ILE A C 1
ATOM 701 O O . ILE A 1 88 ? 10.598 5.750 -22.850 1.00 88.69 88 ILE A O 1
ATOM 705 N N . LYS A 1 89 ? 10.934 6.497 -20.761 1.00 87.50 89 LYS A N 1
ATOM 706 C CA . LYS A 1 89 ? 11.022 7.927 -21.109 1.00 87.50 89 LYS A CA 1
ATOM 707 C C . LYS A 1 89 ? 12.438 8.495 -21.085 1.00 87.50 89 LYS A C 1
ATOM 709 O O . LYS A 1 89 ? 12.619 9.680 -21.358 1.00 87.50 89 LYS A O 1
ATOM 714 N N . GLY A 1 90 ? 13.447 7.701 -20.745 1.00 85.38 90 GLY A N 1
ATOM 715 C CA . GLY A 1 90 ? 14.838 8.141 -20.750 1.00 85.38 90 GLY A CA 1
ATOM 716 C C . GLY A 1 90 ? 15.287 8.617 -22.134 1.00 85.38 90 GLY A C 1
ATOM 717 O O . GLY A 1 90 ? 14.795 8.155 -23.163 1.00 85.38 90 GLY A O 1
ATOM 718 N N . ARG A 1 91 ? 16.276 9.513 -22.179 1.00 76.88 91 ARG A N 1
ATOM 719 C CA . ARG A 1 91 ? 16.812 10.057 -23.441 1.00 76.88 91 ARG A CA 1
ATOM 720 C C . ARG A 1 91 ? 17.346 8.977 -24.394 1.00 76.88 91 ARG A C 1
ATOM 722 O O . ARG A 1 91 ? 17.282 9.147 -25.603 1.00 76.88 91 ARG A O 1
ATOM 729 N N . ASN A 1 92 ? 17.818 7.862 -23.844 1.00 78.88 92 ASN A N 1
ATOM 730 C CA . ASN A 1 92 ? 18.370 6.740 -24.606 1.00 78.88 92 ASN A CA 1
ATOM 731 C C . ASN A 1 92 ? 17.305 5.707 -25.026 1.00 78.88 92 ASN A C 1
ATOM 733 O O . ASN A 1 92 ? 17.646 4.712 -25.654 1.00 78.88 92 ASN A O 1
ATOM 737 N N . SER A 1 93 ? 16.034 5.910 -24.660 1.00 81.00 93 SER A N 1
ATOM 738 C CA . SER A 1 93 ? 14.943 4.956 -24.940 1.00 81.00 93 SER A CA 1
ATOM 739 C C . SER A 1 93 ? 14.411 5.067 -26.368 1.00 81.00 93 SER A C 1
ATOM 741 O O . SER A 1 93 ? 13.670 4.196 -26.812 1.00 81.00 93 SER A O 1
ATOM 743 N N . VAL A 1 94 ? 14.755 6.147 -27.079 1.00 84.25 94 VAL A N 1
ATOM 744 C CA . VAL A 1 94 ? 14.333 6.380 -28.463 1.00 84.25 94 VAL A CA 1
ATOM 745 C C . VAL A 1 94 ? 15.327 5.694 -29.408 1.00 84.25 94 VAL A C 1
ATOM 747 O O . VAL A 1 94 ? 16.509 6.043 -29.388 1.00 84.25 94 VAL A O 1
ATOM 750 N N . PRO A 1 95 ? 14.885 4.731 -30.238 1.00 83.62 95 PRO A N 1
ATOM 751 C CA . PRO A 1 95 ? 15.757 4.073 -31.202 1.00 83.62 95 PRO A CA 1
ATOM 752 C C . PRO A 1 95 ? 16.329 5.057 -32.237 1.00 83.62 95 PRO A C 1
ATOM 754 O O . PRO A 1 95 ? 15.623 5.981 -32.645 1.00 83.62 95 PRO A O 1
ATOM 757 N N . PRO A 1 96 ? 17.556 4.838 -32.750 1.00 85.50 96 PRO A N 1
ATOM 758 C CA . PRO A 1 96 ? 18.149 5.702 -33.777 1.00 85.50 96 PRO A CA 1
ATOM 759 C C . PRO A 1 96 ? 17.346 5.767 -35.083 1.00 85.50 96 PRO A C 1
ATOM 761 O O . PRO A 1 96 ? 17.443 6.738 -35.823 1.00 85.50 96 PRO A O 1
ATOM 764 N N . ASN A 1 97 ? 16.558 4.728 -35.370 1.00 88.25 97 ASN A N 1
ATOM 765 C CA . ASN A 1 97 ? 15.698 4.612 -36.547 1.00 88.25 97 ASN A CA 1
ATOM 766 C C . ASN A 1 97 ? 14.236 5.010 -36.269 1.00 88.25 97 ASN A C 1
ATOM 768 O O . ASN A 1 97 ? 13.343 4.613 -37.018 1.00 88.25 97 ASN A O 1
ATOM 772 N N . ALA A 1 98 ? 13.969 5.739 -35.182 1.00 86.62 98 ALA A N 1
ATOM 773 C CA . ALA A 1 98 ? 12.628 6.220 -34.885 1.00 86.62 98 ALA A CA 1
ATOM 774 C C . ALA A 1 98 ? 12.142 7.182 -35.982 1.00 86.62 98 ALA A C 1
ATOM 776 O O . ALA A 1 98 ? 12.825 8.143 -36.336 1.00 86.62 98 ALA A O 1
ATOM 777 N N . TYR A 1 99 ? 10.944 6.927 -36.509 1.00 88.19 99 TYR A N 1
ATOM 778 C CA . TYR A 1 99 ? 10.316 7.795 -37.500 1.00 88.19 99 TYR A CA 1
ATOM 779 C C . TYR A 1 99 ? 9.725 9.036 -36.806 1.00 88.19 99 TYR A C 1
ATOM 781 O O . TYR A 1 99 ? 8.880 8.872 -35.919 1.00 88.19 99 TYR A O 1
ATOM 789 N N . PRO A 1 100 ? 10.148 10.267 -37.157 1.00 86.25 100 PRO A N 1
ATOM 790 C CA . PRO A 1 100 ? 9.599 11.473 -36.555 1.00 86.25 100 PRO A CA 1
ATOM 791 C C . PRO A 1 100 ? 8.194 11.724 -37.104 1.00 86.25 100 PRO A C 1
ATOM 793 O O . PRO A 1 100 ? 8.006 11.911 -38.304 1.00 86.25 100 PRO A O 1
ATOM 796 N N . ILE A 1 101 ? 7.205 11.747 -36.216 1.00 85.44 101 ILE A N 1
ATOM 797 C CA . ILE A 1 101 ? 5.826 12.100 -36.555 1.00 85.44 101 ILE A CA 1
ATOM 798 C C . ILE A 1 101 ? 5.572 13.487 -35.971 1.00 85.44 101 ILE A C 1
ATOM 800 O O . ILE A 1 101 ? 5.636 13.661 -34.755 1.00 85.44 101 ILE A O 1
ATOM 804 N N . ALA A 1 102 ? 5.323 14.476 -36.830 1.00 82.50 102 ALA A N 1
ATOM 805 C CA . ALA A 1 102 ? 4.787 15.758 -36.388 1.00 82.50 102 ALA A CA 1
ATOM 806 C C . ALA A 1 102 ? 3.289 15.566 -36.113 1.00 82.50 102 ALA A C 1
ATOM 808 O O . ALA A 1 102 ? 2.560 15.118 -36.999 1.00 82.50 102 ALA A O 1
ATOM 809 N N . ILE A 1 103 ? 2.876 15.831 -34.875 1.00 64.31 103 ILE A N 1
ATOM 810 C CA . ILE A 1 103 ? 1.481 15.788 -34.421 1.00 64.31 103 ILE A CA 1
ATOM 811 C C . ILE A 1 103 ? 1.001 17.226 -34.272 1.00 64.31 103 ILE A C 1
ATOM 813 O O . ILE 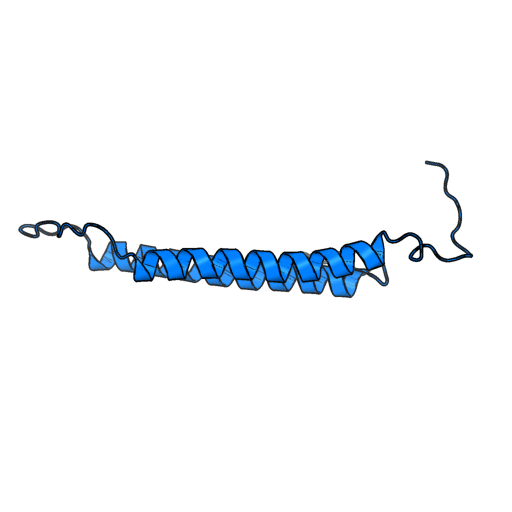A 1 103 ? 1.768 18.017 -33.676 1.00 64.31 103 ILE A O 1
#

Foldseek 3Di:
DDPPDDDDPDPLVVLVVVLVVVVVVVVVVVVVVVVVVVVCCCVVVPDDPPDDDDDDPDDVVVVCVVVVVVVVVCVVSVVSVVVSVCCCPPPVNADPPDDDDDD

pLDDT: mean 90.54, std 7.67, range [49.06, 98.44]

Radius of gyration: 22.98 Å; chains: 1; bounding box: 47×25×67 Å